Protein AF-A0A6P6X360-F1 (afdb_monomer)

Radius of gyration: 15.42 Å; Cα contacts (8 Å, |Δi|>4): 171; chains: 1; bounding box: 39×42×33 Å

pLDDT: mean 80.19, std 21.65, range [33.19, 97.81]

Secondary structure (DSSP, 8-state):
--------EEEEEES-TTSHHHHHHHHHHHHHS-HHHHHTEEEEEEES-HHHHHHHHHHHHTSTTTTTTEEEEES-TT-GGGS-SPP-S-EEEEE--SSSS-----EE---------

Solvent-accessible surface area (backbone atoms only — not comparable to full-atom values): 6969 Å² total; per-residue (Å²): 133,84,75,81,70,79,78,60,41,39,39,38,29,43,54,50,57,59,16,62,63,60,36,52,53,52,54,49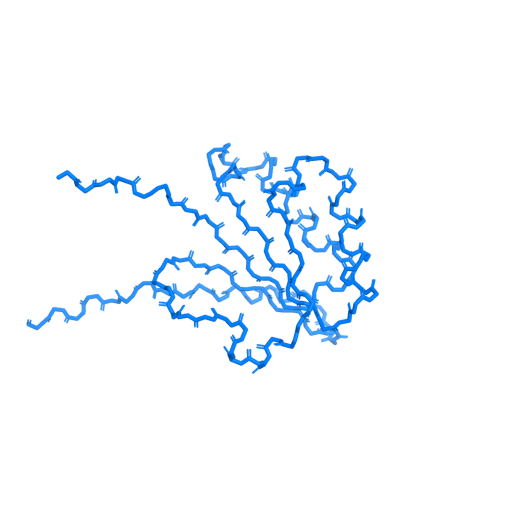,35,65,75,71,44,59,68,71,56,48,71,37,34,38,40,39,32,34,22,68,47,64,69,37,38,52,40,20,52,56,55,32,45,74,40,73,87,39,49,90,28,50,48,66,46,72,39,61,81,85,45,65,85,79,67,66,75,90,71,78,70,63,41,40,40,39,53,60,68,98,73,78,79,95,57,82,52,71,48,72,57,73,66,76,80,83,78,82,125

Nearest PDB structures (foldseek):
  6jpl-assembly2_D  TM=6.972E-01  e=1.238E-01  Saccharomyces cerevisiae S288C
  2zzk-assembly1_A  TM=5.066E-01  e=1.321E-01  Saccharomyces cerevisiae
  1pno-assembly1_A  TM=5.483E-01  e=4.153E+00  Rhodospirillum rubrum
  2fsv-assembly1_C  TM=5.497E-01  e=4.432E+00  Rhodospirillum rubrum
  9cm8-assembly1_B-2  TM=4.879E-01  e=5.048E+00  Paenibacillus alvei

Foldseek 3Di:
DPPPDLQAEEEEEEACQLQPVVQVVLVCCCVPPDPSNSVRAAYEYEAQDPVSQVSNCVVNVVDVSCNVRYHYDNDDPPPPVVPPDDDLRWYWYAYDDPPDDDDRPTPTPDNDDPPDD

Structure (mmCIF, N/CA/C/O backbone):
data_AF-A0A6P6X360-F1
#
_entry.id   AF-A0A6P6X360-F1
#
loop_
_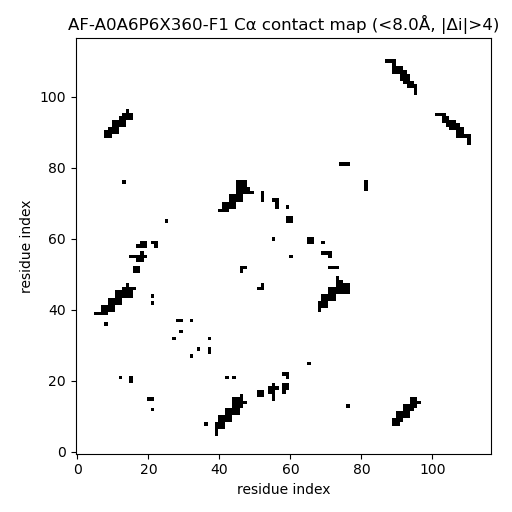atom_site.group_PDB
_atom_site.id
_atom_site.type_symbol
_atom_site.label_atom_id
_atom_site.label_alt_id
_atom_site.label_comp_id
_atom_site.label_asym_id
_atom_site.label_entity_id
_atom_site.label_seq_id
_atom_site.pdbx_PDB_ins_code
_atom_site.Cartn_x
_atom_site.Cartn_y
_atom_site.Cartn_z
_atom_site.occupancy
_atom_site.B_iso_or_equiv
_atom_site.auth_seq_id
_atom_site.auth_comp_id
_atom_site.auth_asym_id
_atom_site.auth_atom_id
_atom_site.pdbx_PDB_model_num
ATOM 1 N N . MET A 1 1 ? -17.918 -29.486 7.317 1.00 33.19 1 MET A N 1
ATOM 2 C CA . MET A 1 1 ? -17.810 -28.174 7.988 1.00 33.19 1 MET A CA 1
ATOM 3 C C . MET A 1 1 ? -16.812 -27.357 7.192 1.00 33.19 1 MET A C 1
ATOM 5 O O . MET A 1 1 ? -15.616 -27.490 7.410 1.00 33.19 1 MET A O 1
ATOM 9 N N . GLU A 1 2 ? -17.277 -26.608 6.196 1.00 39.56 2 GLU A N 1
ATOM 10 C CA . GLU A 1 2 ? -16.400 -25.699 5.460 1.00 39.56 2 GLU A CA 1
ATOM 11 C C . GLU A 1 2 ? -16.169 -24.473 6.339 1.00 39.56 2 GLU A C 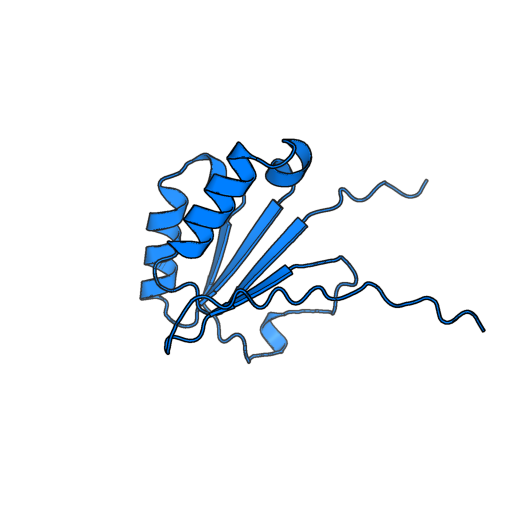1
ATOM 13 O O . GLU A 1 2 ? -17.093 -23.722 6.651 1.00 39.56 2 GLU A O 1
ATOM 18 N N . GLY A 1 3 ? -14.941 -24.340 6.839 1.00 39.31 3 GLY A N 1
ATOM 19 C CA . GLY A 1 3 ? -14.533 -23.180 7.612 1.00 39.31 3 GLY A CA 1
ATOM 20 C C . GLY A 1 3 ? -14.736 -21.925 6.774 1.00 39.31 3 GLY A C 1
ATOM 21 O O . GLY A 1 3 ? -14.226 -21.830 5.659 1.00 39.31 3 GLY A O 1
ATOM 22 N N . CYS A 1 4 ? -15.484 -20.966 7.317 1.00 41.06 4 CYS A N 1
ATOM 23 C CA . CYS A 1 4 ? -15.564 -19.611 6.794 1.00 41.06 4 CYS A CA 1
ATOM 24 C C . CYS A 1 4 ? -14.139 -19.045 6.772 1.00 41.06 4 CYS A C 1
ATOM 26 O O . CYS A 1 4 ? -13.644 -18.576 7.798 1.00 41.06 4 CYS A O 1
ATOM 28 N N . ARG A 1 5 ? -13.445 -19.156 5.631 1.00 50.22 5 ARG A N 1
ATOM 29 C CA . ARG A 1 5 ? -12.186 -18.443 5.419 1.00 50.22 5 ARG A CA 1
ATOM 30 C C . ARG A 1 5 ? -12.517 -16.973 5.640 1.00 50.22 5 ARG A C 1
ATOM 32 O O . ARG A 1 5 ? -13.404 -16.432 4.976 1.00 50.22 5 ARG A O 1
ATOM 39 N N . SER A 1 6 ? -11.880 -16.353 6.627 1.00 54.91 6 SER A N 1
ATOM 40 C CA . SER A 1 6 ? -11.935 -14.909 6.822 1.00 54.91 6 SER A CA 1
ATOM 41 C C . SER A 1 6 ? -11.646 -14.255 5.474 1.00 54.91 6 SER A C 1
ATOM 43 O O . SER A 1 6 ? -10.572 -14.462 4.922 1.00 54.91 6 SER A O 1
ATOM 45 N N . ARG A 1 7 ? -12.626 -13.546 4.899 1.00 58.59 7 ARG A N 1
ATOM 46 C CA . ARG A 1 7 ? -12.419 -12.819 3.642 1.00 58.59 7 ARG A CA 1
ATOM 47 C C . ARG A 1 7 ? -11.407 -11.710 3.913 1.00 58.59 7 ARG A C 1
ATOM 49 O O . ARG A 1 7 ? -11.733 -10.717 4.568 1.00 58.59 7 ARG A O 1
ATOM 56 N N . GLU A 1 8 ? -10.178 -11.933 3.475 1.00 77.12 8 GLU A N 1
ATOM 57 C CA . GLU A 1 8 ? -9.112 -10.942 3.498 1.00 77.12 8 GLU A CA 1
ATOM 58 C C . GLU A 1 8 ? -9.267 -10.036 2.280 1.00 77.12 8 GLU A C 1
ATOM 60 O O . GLU A 1 8 ? -9.477 -10.502 1.163 1.00 77.12 8 GLU A O 1
ATOM 65 N N . TYR A 1 9 ? -9.219 -8.727 2.508 1.00 87.25 9 TYR A N 1
ATOM 66 C CA . TYR A 1 9 ? -9.295 -7.734 1.444 1.00 87.25 9 TYR A CA 1
ATOM 67 C C . TYR A 1 9 ? -7.875 -7.368 1.038 1.00 87.25 9 TYR A C 1
ATOM 69 O O . TYR A 1 9 ? -7.084 -6.991 1.898 1.00 87.25 9 TYR A O 1
ATOM 77 N N . GLN A 1 10 ? -7.542 -7.465 -0.246 1.00 90.56 10 GLN A N 1
ATOM 78 C CA . GLN A 1 10 ? -6.186 -7.197 -0.723 1.00 90.56 10 GLN A CA 1
ATOM 79 C C . GLN A 1 10 ? -6.164 -6.030 -1.700 1.00 90.56 10 GLN A C 1
ATOM 81 O O . GLN A 1 10 ? -6.849 -6.058 -2.721 1.00 90.56 10 GLN A O 1
ATOM 86 N N . ILE A 1 11 ? -5.355 -5.018 -1.395 1.00 92.75 11 ILE A N 1
ATOM 87 C CA . ILE A 1 11 ? -5.041 -3.928 -2.318 1.00 92.75 11 ILE A CA 1
ATOM 88 C C . ILE A 1 11 ? -3.587 -4.083 -2.746 1.00 92.75 11 ILE A C 1
ATOM 90 O O . ILE A 1 11 ? -2.702 -4.128 -1.897 1.00 92.75 11 ILE A O 1
ATOM 94 N N . TYR A 1 12 ? -3.345 -4.126 -4.049 1.00 93.00 12 TYR A N 1
ATOM 95 C CA . TYR A 1 12 ? -2.022 -4.050 -4.646 1.00 93.00 12 TYR A CA 1
ATOM 96 C C . TYR A 1 12 ? -1.817 -2.666 -5.250 1.00 93.00 12 TYR A C 1
ATOM 98 O O . TYR A 1 12 ? -2.629 -2.225 -6.056 1.00 93.00 12 TYR A O 1
ATOM 106 N N . GLU A 1 13 ? -0.725 -1.994 -4.912 1.00 93.81 13 GLU A N 1
ATOM 107 C CA . GLU A 1 13 ? -0.315 -0.745 -5.555 1.00 93.81 13 GLU A CA 1
ATOM 108 C C . GLU A 1 13 ? 0.993 -0.963 -6.307 1.00 93.81 13 GLU A C 1
ATOM 110 O O . GLU A 1 13 ? 1.981 -1.370 -5.711 1.00 93.81 13 GLU A O 1
ATOM 115 N N . ILE A 1 14 ? 1.022 -0.695 -7.609 1.00 93.00 14 ILE A N 1
ATOM 116 C CA . ILE A 1 14 ? 2.243 -0.785 -8.414 1.00 93.00 14 ILE A CA 1
ATOM 117 C C . ILE A 1 14 ? 2.810 0.623 -8.596 1.00 93.00 14 ILE A C 1
ATOM 119 O O . ILE A 1 14 ? 2.162 1.481 -9.200 1.00 93.00 14 ILE A O 1
ATOM 123 N N . GLY A 1 15 ? 4.033 0.837 -8.101 1.00 90.75 15 GLY A N 1
ATOM 124 C CA . GLY A 1 15 ? 4.737 2.117 -8.198 1.00 90.75 15 GLY A CA 1
ATOM 125 C C . GLY A 1 15 ? 4.217 3.185 -7.230 1.00 90.75 15 GLY A C 1
ATOM 126 O O . GLY A 1 15 ? 3.917 4.302 -7.649 1.00 90.75 15 GLY A O 1
ATOM 127 N N . GLY A 1 16 ? 4.126 2.865 -5.935 1.00 89.38 16 GLY A N 1
ATOM 128 C CA . GLY A 1 16 ? 3.572 3.758 -4.902 1.00 89.38 16 GLY A CA 1
ATOM 129 C C . GLY A 1 16 ? 4.404 5.007 -4.564 1.00 89.38 16 GLY A C 1
ATOM 130 O O . GLY A 1 16 ? 3.993 5.833 -3.738 1.00 89.38 16 GLY A O 1
ATOM 131 N N . GLY A 1 17 ? 5.584 5.180 -5.169 1.00 92.44 17 GLY A N 1
ATOM 132 C CA . GLY A 1 17 ? 6.409 6.375 -4.994 1.00 92.44 17 GLY A CA 1
ATOM 133 C C . GLY A 1 17 ? 6.835 6.558 -3.536 1.00 92.44 17 GLY A C 1
ATOM 134 O O . GLY A 1 17 ? 7.467 5.685 -2.951 1.00 92.44 17 GLY A O 1
ATOM 135 N N . SER A 1 18 ? 6.497 7.698 -2.923 1.00 94.50 18 SER A N 1
ATOM 136 C CA . SER A 1 18 ? 6.779 7.946 -1.499 1.00 94.50 18 SER A CA 1
ATOM 137 C C . SER A 1 18 ? 5.791 7.290 -0.530 1.00 94.50 18 SER A C 1
ATOM 139 O O . SER A 1 18 ? 5.981 7.421 0.672 1.00 94.50 18 SER A O 1
ATOM 141 N N . GLY A 1 19 ? 4.736 6.623 -1.010 1.00 94.88 19 GLY A N 1
ATOM 142 C CA . GLY A 1 19 ? 3.739 5.960 -0.154 1.00 94.88 19 GLY A CA 1
ATOM 143 C C . GLY A 1 19 ? 2.646 6.897 0.358 1.00 94.88 19 GLY A C 1
ATOM 144 O O . GLY A 1 19 ? 1.841 6.520 1.206 1.00 94.88 19 GLY A O 1
ATOM 145 N N . THR A 1 20 ? 2.589 8.126 -0.160 1.00 94.75 20 THR A N 1
ATOM 146 C CA . THR A 1 20 ? 1.566 9.113 0.208 1.00 94.75 20 THR A CA 1
ATOM 147 C C . THR A 1 20 ? 0.168 8.654 -0.212 1.00 94.75 20 THR A C 1
ATOM 149 O O . THR A 1 20 ? -0.785 8.864 0.536 1.00 94.75 20 THR A O 1
ATOM 152 N N . CYS A 1 21 ? 0.043 8.003 -1.378 1.00 93.50 21 CYS A N 1
ATOM 153 C CA . CYS A 1 21 ? -1.230 7.460 -1.856 1.00 93.50 21 CYS A CA 1
ATOM 154 C C . CYS A 1 21 ? -1.710 6.318 -0.951 1.00 93.50 21 CYS A C 1
ATOM 156 O O . CYS A 1 21 ? -2.786 6.439 -0.366 1.00 93.50 21 CYS A O 1
ATOM 158 N N . ALA A 1 22 ? -0.869 5.299 -0.728 1.00 95.56 22 ALA A N 1
ATOM 159 C CA . ALA A 1 22 ? -1.129 4.222 0.230 1.00 95.56 22 ALA A CA 1
ATOM 160 C C . ALA A 1 22 ? -1.580 4.747 1.597 1.00 95.56 22 ALA A C 1
ATOM 162 O O . ALA A 1 22 ? -2.637 4.360 2.097 1.00 95.56 22 ALA A O 1
ATOM 163 N N . LYS A 1 23 ? -0.825 5.688 2.181 1.00 96.19 23 LYS A N 1
ATOM 164 C CA . LYS A 1 23 ? -1.174 6.297 3.469 1.00 96.19 23 LYS A CA 1
ATOM 165 C C . LYS A 1 23 ? -2.555 6.954 3.423 1.00 96.19 23 LYS A C 1
ATOM 167 O O . LYS A 1 23 ? -3.361 6.712 4.314 1.00 96.19 23 LYS A O 1
ATOM 172 N N . GLY A 1 24 ? -2.836 7.755 2.395 1.00 95.38 24 GLY A N 1
ATOM 173 C CA . GLY A 1 24 ? -4.123 8.436 2.239 1.00 95.38 24 GLY A CA 1
ATOM 174 C C . GLY A 1 24 ? -5.300 7.467 2.105 1.00 95.38 24 GLY A C 1
ATOM 175 O O . GLY A 1 24 ? -6.322 7.655 2.761 1.00 95.38 24 GLY A O 1
ATOM 176 N N . ILE A 1 25 ? -5.143 6.398 1.319 1.00 94.50 25 ILE A 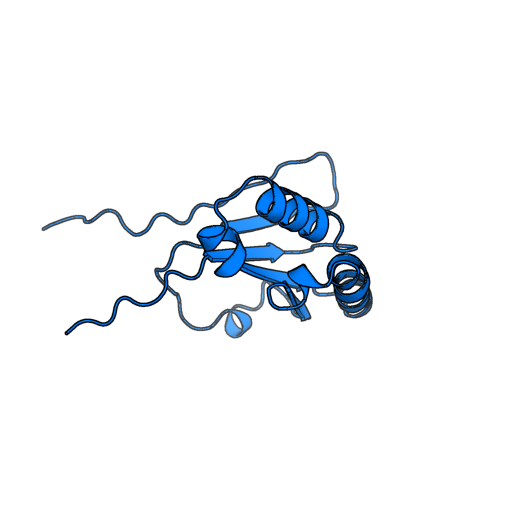N 1
ATOM 177 C CA . ILE A 1 25 ? -6.164 5.352 1.164 1.00 94.50 25 ILE A CA 1
ATOM 178 C C . ILE A 1 25 ? -6.400 4.639 2.497 1.00 94.50 25 ILE A C 1
ATOM 180 O O . ILE A 1 25 ? -7.545 4.487 2.918 1.00 94.50 25 ILE A O 1
ATOM 184 N N . MET A 1 26 ? -5.338 4.229 3.192 1.00 95.94 26 MET A N 1
ATOM 185 C CA . MET A 1 26 ? -5.461 3.539 4.478 1.00 95.94 26 MET A CA 1
ATOM 186 C C . MET A 1 26 ? -6.048 4.442 5.570 1.00 95.94 26 MET A C 1
ATOM 188 O O . MET A 1 26 ? -6.884 3.982 6.347 1.00 95.94 26 MET A O 1
ATOM 192 N N . ASP A 1 27 ? -5.676 5.725 5.608 1.00 97.06 27 ASP A N 1
ATOM 193 C CA . ASP A 1 27 ? -6.278 6.726 6.497 1.00 97.06 27 ASP A CA 1
ATOM 194 C C . ASP A 1 27 ? -7.781 6.868 6.212 1.00 97.06 27 ASP A C 1
ATOM 196 O O . ASP A 1 27 ? -8.598 6.816 7.134 1.00 97.06 27 ASP A O 1
ATOM 200 N N . TYR A 1 28 ? -8.163 6.976 4.936 1.00 95.69 28 TYR A N 1
ATOM 201 C CA . TYR A 1 28 ? -9.562 7.068 4.527 1.00 95.69 28 TYR A CA 1
ATOM 202 C C . TYR A 1 28 ? -10.358 5.816 4.912 1.00 95.69 28 TYR A C 1
ATOM 204 O O . TYR A 1 28 ? -11.432 5.934 5.501 1.00 95.69 28 TYR A O 1
ATOM 212 N N . LEU A 1 29 ? -9.833 4.619 4.632 1.00 94.31 29 LEU A N 1
ATOM 213 C CA . LEU A 1 29 ? -10.493 3.357 4.974 1.00 94.31 29 LEU A CA 1
ATOM 214 C C . LEU A 1 29 ? -10.641 3.194 6.487 1.00 94.31 29 LEU A C 1
ATOM 216 O O . LEU A 1 29 ? -11.695 2.775 6.951 1.00 94.31 29 LEU A O 1
ATOM 220 N N . LYS A 1 30 ? -9.628 3.575 7.268 1.00 94.81 30 LYS A N 1
ATOM 221 C CA . LYS A 1 30 ? -9.703 3.534 8.731 1.00 94.81 30 LYS A CA 1
ATOM 222 C C . LYS A 1 30 ? -10.821 4.423 9.283 1.00 94.81 30 LYS A C 1
ATOM 224 O O . LYS A 1 30 ? -11.434 4.064 10.285 1.00 94.81 30 LYS A O 1
ATOM 229 N N . LEU A 1 31 ? -11.056 5.579 8.660 1.00 95.81 31 LEU A N 1
ATOM 230 C CA . LEU A 1 31 ? -12.060 6.550 9.099 1.00 95.81 31 LEU A CA 1
ATOM 231 C C . LEU A 1 31 ? -13.474 6.231 8.598 1.00 95.81 31 LEU A C 1
ATOM 233 O O . LEU A 1 31 ? -14.437 6.540 9.292 1.00 95.81 31 LEU A O 1
ATOM 237 N N . ASN A 1 32 ? -13.603 5.640 7.406 1.00 95.50 32 ASN A N 1
ATOM 238 C CA . ASN A 1 32 ? -14.886 5.563 6.698 1.00 95.50 32 ASN A CA 1
ATOM 239 C C . ASN A 1 32 ? -15.383 4.135 6.442 1.00 95.50 32 ASN A C 1
ATOM 241 O O . ASN A 1 32 ? -16.576 3.943 6.214 1.00 95.50 32 ASN A O 1
ATOM 245 N N . ALA A 1 33 ? -14.510 3.124 6.454 1.00 90.50 33 ALA A N 1
ATOM 246 C CA . ALA A 1 33 ? -14.926 1.744 6.230 1.00 90.50 33 ALA A CA 1
ATOM 247 C C . ALA A 1 33 ? -15.401 1.090 7.539 1.00 90.50 33 ALA A C 1
ATOM 249 O O . ALA A 1 33 ? -14.907 1.425 8.621 1.00 90.50 33 ALA A O 1
ATOM 250 N N . PRO A 1 34 ? -16.303 0.091 7.474 1.00 93.25 34 PRO A N 1
ATOM 251 C CA . PRO A 1 34 ? -16.623 -0.724 8.637 1.00 93.25 34 PRO A CA 1
ATOM 252 C C . PRO A 1 34 ? -15.351 -1.316 9.250 1.00 93.25 34 PRO A C 1
ATOM 254 O O . PRO A 1 34 ? -14.495 -1.833 8.531 1.00 93.25 34 PRO A O 1
ATOM 257 N N . THR A 1 35 ? -15.250 -1.320 10.581 1.00 90.62 35 THR A N 1
ATOM 258 C CA . THR A 1 35 ? -14.052 -1.780 11.307 1.00 90.62 35 THR A CA 1
ATOM 259 C C . THR A 1 35 ? -13.583 -3.164 10.861 1.00 90.62 35 THR A C 1
ATOM 261 O O . THR A 1 35 ? -12.386 -3.406 10.753 1.00 90.62 35 THR A O 1
ATOM 264 N N . ARG A 1 36 ? -14.519 -4.067 10.539 1.00 91.00 36 ARG A N 1
ATOM 265 C CA . ARG A 1 36 ? -14.206 -5.408 10.030 1.00 91.00 36 ARG A CA 1
ATOM 266 C C . ARG A 1 36 ? -13.443 -5.371 8.701 1.00 91.00 36 ARG A C 1
ATOM 268 O O . ARG A 1 36 ? -12.531 -6.166 8.541 1.00 91.00 36 ARG A O 1
ATOM 275 N N . VAL A 1 37 ? -13.795 -4.457 7.794 1.00 89.94 37 VAL A N 1
ATOM 276 C CA . VAL A 1 37 ? -13.162 -4.306 6.473 1.00 89.94 37 VAL A CA 1
ATOM 277 C C . VAL A 1 37 ? -11.735 -3.805 6.622 1.00 89.94 37 VAL A C 1
ATOM 279 O O . VAL A 1 37 ? -10.809 -4.433 6.124 1.00 89.94 37 VAL A O 1
ATOM 282 N N . TYR A 1 38 ? -11.541 -2.714 7.363 1.00 92.69 38 TYR A N 1
ATOM 283 C CA . TYR A 1 38 ? -10.202 -2.185 7.601 1.00 92.69 38 TYR A CA 1
ATOM 284 C C . TYR A 1 38 ? -9.326 -3.182 8.380 1.00 92.69 38 TYR A C 1
ATOM 286 O O . TYR A 1 38 ? -8.140 -3.341 8.099 1.00 92.69 38 TYR A O 1
ATOM 294 N N . ASN A 1 39 ? -9.902 -3.908 9.342 1.00 92.62 39 ASN A N 1
ATOM 295 C CA . ASN A 1 39 ? -9.139 -4.857 10.145 1.00 92.62 39 ASN A CA 1
ATOM 296 C C . ASN A 1 39 ? -8.667 -6.090 9.372 1.00 92.62 39 ASN A C 1
ATOM 298 O O . ASN A 1 39 ? -7.627 -6.619 9.758 1.00 92.62 39 ASN A O 1
ATOM 302 N N . SER A 1 40 ? -9.385 -6.510 8.326 1.00 91.31 40 SER A N 1
ATOM 303 C CA . SER A 1 40 ? -9.021 -7.635 7.453 1.00 91.31 40 SER A CA 1
ATOM 304 C C . SER A 1 40 ? -8.342 -7.210 6.144 1.00 91.31 40 SER A C 1
ATOM 306 O O . SER A 1 40 ? -8.185 -8.032 5.241 1.00 91.31 40 SER A O 1
ATOM 308 N N . LEU A 1 41 ? -7.966 -5.934 6.021 1.00 92.75 41 LEU A N 1
ATOM 309 C CA . LEU A 1 41 ? -7.260 -5.393 4.864 1.00 92.75 41 LEU A CA 1
ATOM 310 C C . LEU A 1 41 ? -5.765 -5.724 4.919 1.00 92.75 41 LEU A C 1
ATOM 312 O O . LEU A 1 41 ? -5.111 -5.477 5.930 1.00 92.75 41 LEU A O 1
ATOM 316 N N . THR A 1 42 ? -5.221 -6.147 3.782 1.00 94.50 42 THR A N 1
ATOM 317 C CA . THR A 1 42 ? -3.788 -6.144 3.483 1.00 94.50 42 THR A CA 1
ATOM 318 C C . THR A 1 42 ? -3.530 -5.235 2.281 1.00 94.50 42 THR A C 1
ATOM 320 O O . THR A 1 42 ? -4.111 -5.412 1.214 1.00 94.50 42 THR A O 1
ATOM 323 N N . TYR A 1 43 ? -2.654 -4.253 2.455 1.00 95.62 43 TYR A N 1
ATOM 324 C CA . TYR A 1 43 ? -2.183 -3.337 1.427 1.00 95.62 43 TYR A CA 1
ATOM 325 C C . TYR A 1 43 ? -0.743 -3.698 1.060 1.00 95.62 43 TYR A C 1
ATOM 327 O O . TYR A 1 43 ? 0.154 -3.686 1.906 1.00 95.62 43 TYR A O 1
ATOM 335 N N . ILE A 1 44 ? -0.522 -4.023 -0.206 1.00 95.62 44 ILE A N 1
ATOM 336 C CA . ILE A 1 44 ? 0.738 -4.529 -0.735 1.00 95.62 44 ILE A CA 1
ATOM 337 C C . ILE A 1 44 ? 1.222 -3.554 -1.800 1.00 95.62 44 ILE A C 1
ATOM 339 O O . ILE A 1 44 ? 0.639 -3.453 -2.875 1.00 95.62 44 ILE A O 1
ATOM 343 N N . SER A 1 45 ? 2.305 -2.840 -1.519 1.00 96.12 45 SER A N 1
ATOM 344 C CA . SER A 1 45 ? 2.949 -1.992 -2.519 1.00 96.12 45 SER A CA 1
ATOM 345 C C . SER A 1 45 ? 4.053 -2.764 -3.235 1.00 96.12 45 SER A C 1
ATOM 347 O O . SER A 1 45 ? 4.954 -3.298 -2.592 1.00 96.12 45 SER A O 1
ATOM 349 N N . ILE A 1 46 ? 3.986 -2.836 -4.560 1.00 95.81 46 ILE A N 1
ATOM 350 C CA . ILE A 1 46 ? 5.022 -3.386 -5.429 1.00 95.81 46 ILE A CA 1
ATOM 351 C C . ILE A 1 46 ? 5.860 -2.224 -5.947 1.00 95.81 46 ILE A C 1
ATOM 353 O O . ILE A 1 46 ? 5.385 -1.376 -6.708 1.00 95.81 46 ILE A O 1
ATOM 357 N N . GLU A 1 47 ? 7.116 -2.183 -5.523 1.00 95.44 47 GLU A N 1
ATOM 358 C CA . GLU A 1 47 ? 8.035 -1.090 -5.821 1.00 95.44 47 GLU A CA 1
ATOM 359 C C . GLU A 1 47 ? 9.359 -1.658 -6.328 1.00 95.44 47 GLU A C 1
ATOM 361 O O . GLU A 1 47 ? 9.932 -2.551 -5.717 1.00 95.44 47 GLU A O 1
ATOM 366 N N . ILE A 1 48 ? 9.872 -1.147 -7.443 1.00 94.44 48 ILE A N 1
ATOM 367 C CA . ILE A 1 48 ? 11.145 -1.623 -8.000 1.00 94.44 48 ILE A CA 1
ATOM 368 C C . ILE A 1 48 ? 12.344 -0.959 -7.309 1.00 94.44 48 ILE A C 1
ATOM 370 O O . ILE A 1 48 ? 13.429 -1.535 -7.232 1.00 94.44 48 ILE A O 1
ATOM 374 N N . SER A 1 49 ? 12.158 0.257 -6.792 1.00 95.50 49 SER A N 1
ATOM 375 C CA . SER A 1 49 ? 13.211 1.033 -6.146 1.00 95.50 49 SER A CA 1
ATOM 376 C C . SER A 1 49 ? 13.293 0.752 -4.645 1.00 95.50 49 SER A C 1
ATOM 378 O O . SER A 1 49 ? 12.405 1.117 -3.876 1.00 95.50 49 SER A O 1
ATOM 380 N N . SER A 1 50 ? 14.414 0.190 -4.188 1.00 96.69 50 SER A N 1
ATOM 381 C CA . SER A 1 50 ? 14.645 -0.105 -2.766 1.00 96.69 50 SER A CA 1
ATOM 382 C C . SER A 1 50 ? 14.623 1.139 -1.867 1.00 96.69 50 SER A C 1
ATOM 384 O O . SER A 1 50 ? 14.166 1.075 -0.723 1.00 96.69 50 SER A O 1
ATOM 386 N N . SER A 1 51 ? 15.068 2.292 -2.377 1.00 97.06 51 SER A N 1
ATOM 387 C CA . SER A 1 51 ? 15.037 3.556 -1.634 1.00 97.06 51 SER A CA 1
ATOM 388 C C . SER A 1 51 ? 13.611 4.076 -1.455 1.00 97.06 51 SER A C 1
ATOM 390 O O . SER A 1 51 ? 13.252 4.518 -0.362 1.00 97.06 51 SER A O 1
ATOM 392 N N . LEU A 1 52 ? 12.774 3.968 -2.493 1.00 96.50 52 LEU A N 1
ATOM 393 C CA . LEU A 1 52 ? 11.353 4.295 -2.394 1.00 96.50 52 LEU A CA 1
ATOM 394 C C . LEU A 1 52 ? 10.629 3.294 -1.501 1.00 96.50 52 LEU A C 1
ATOM 396 O O . LEU A 1 52 ? 9.869 3.719 -0.641 1.00 96.50 52 LEU A O 1
ATOM 400 N N . ALA A 1 53 ? 10.932 1.999 -1.601 1.00 96.81 53 ALA A N 1
ATOM 401 C CA . ALA A 1 53 ? 10.337 0.982 -0.741 1.00 96.81 53 ALA A CA 1
ATOM 402 C C . ALA A 1 53 ? 10.562 1.280 0.751 1.00 96.81 53 ALA A C 1
ATOM 404 O O . ALA A 1 53 ? 9.622 1.246 1.548 1.00 96.81 53 ALA A O 1
ATOM 405 N N . LYS A 1 54 ? 11.788 1.669 1.127 1.00 97.62 54 LYS A N 1
ATOM 406 C CA . LYS A 1 54 ? 12.090 2.118 2.493 1.00 97.62 54 LYS A CA 1
ATOM 407 C C . LYS A 1 54 ? 11.287 3.367 2.873 1.00 97.62 54 LYS A C 1
ATOM 409 O O . LYS A 1 54 ? 10.668 3.399 3.935 1.00 97.62 54 LYS A O 1
ATOM 414 N N . LYS A 1 55 ? 11.241 4.368 1.989 1.00 97.75 55 LYS A N 1
ATOM 415 C CA . LYS A 1 55 ? 10.490 5.614 2.212 1.00 97.75 55 LYS A CA 1
ATOM 416 C C . LYS A 1 55 ? 8.986 5.375 2.389 1.00 97.75 55 LYS A C 1
ATOM 418 O O . LYS A 1 55 ? 8.348 6.055 3.191 1.00 97.75 55 LYS A O 1
ATOM 423 N N . GLN A 1 56 ? 8.415 4.412 1.671 1.00 97.81 56 GLN A N 1
ATOM 424 C CA . GLN A 1 56 ? 7.017 4.014 1.828 1.00 97.81 56 GLN A CA 1
ATOM 425 C C . GLN A 1 56 ? 6.759 3.413 3.211 1.00 97.81 56 GLN A C 1
ATOM 427 O O . GLN A 1 56 ? 5.799 3.807 3.870 1.00 97.81 56 GLN A O 1
ATOM 432 N N . MET A 1 57 ? 7.641 2.523 3.681 1.00 97.44 57 MET A N 1
ATOM 433 C CA . MET A 1 57 ? 7.551 1.963 5.034 1.00 97.44 57 MET A CA 1
ATOM 434 C C . MET A 1 57 ? 7.640 3.047 6.113 1.00 97.44 57 MET A C 1
ATOM 436 O O . MET A 1 57 ? 6.867 3.011 7.063 1.00 97.44 57 MET A O 1
ATOM 440 N N . GLU A 1 58 ? 8.521 4.038 5.955 1.00 97.56 58 GLU A N 1
ATOM 441 C CA . GLU A 1 58 ? 8.612 5.190 6.866 1.00 97.56 58 GLU A CA 1
ATOM 442 C C . GLU A 1 58 ? 7.328 6.040 6.838 1.00 97.56 58 GLU A C 1
ATOM 444 O O . GLU A 1 58 ? 6.779 6.393 7.881 1.00 97.56 58 GLU A O 1
ATOM 449 N N . THR A 1 59 ? 6.811 6.331 5.642 1.00 97.62 59 THR A N 1
ATOM 450 C CA . THR A 1 59 ? 5.647 7.209 5.444 1.00 97.62 59 THR A CA 1
ATOM 451 C C . THR A 1 59 ? 4.355 6.582 5.961 1.00 97.62 59 THR A C 1
ATOM 453 O O . THR A 1 59 ? 3.608 7.218 6.705 1.00 97.62 59 THR A O 1
ATOM 456 N N . VAL A 1 60 ? 4.077 5.334 5.581 1.00 97.12 60 VAL A N 1
ATOM 457 C CA . VAL A 1 60 ? 2.876 4.610 6.019 1.00 97.12 60 VAL A CA 1
ATOM 458 C C . VAL A 1 60 ? 3.023 4.167 7.476 1.00 97.12 60 VAL A C 1
ATOM 460 O O . VAL A 1 60 ? 2.073 4.262 8.253 1.00 97.12 60 VAL A O 1
ATOM 463 N N . GLY A 1 61 ? 4.230 3.755 7.872 1.00 94.69 61 GLY A N 1
ATOM 464 C CA . GLY A 1 61 ? 4.549 3.318 9.229 1.00 94.69 61 GLY A CA 1
ATOM 465 C C . GLY A 1 61 ? 4.504 4.416 10.288 1.00 94.69 61 GLY A C 1
ATOM 466 O O . GLY A 1 61 ? 4.388 4.101 11.469 1.00 94.69 61 GLY A O 1
ATOM 467 N N . ALA A 1 62 ? 4.486 5.693 9.891 1.00 96.69 62 ALA A N 1
ATOM 468 C CA . ALA A 1 62 ? 4.190 6.810 10.791 1.00 96.69 62 ALA A CA 1
ATOM 469 C C . ALA A 1 62 ? 2.810 6.685 11.474 1.00 96.69 62 ALA A C 1
ATOM 471 O O . ALA A 1 62 ? 2.560 7.328 12.493 1.00 96.69 62 ALA A O 1
ATOM 472 N N . VAL A 1 63 ? 1.909 5.855 10.933 1.00 96.56 63 VAL A N 1
ATOM 473 C CA . VAL A 1 63 ? 0.617 5.531 11.538 1.00 96.56 63 VAL A CA 1
ATOM 474 C C . VAL A 1 63 ? 0.639 4.084 12.037 1.00 96.56 63 VAL A C 1
ATOM 476 O O . VAL A 1 63 ? 0.512 3.135 11.266 1.00 96.56 63 VAL A O 1
ATOM 479 N N . GLN A 1 64 ? 0.727 3.902 13.358 1.00 95.38 64 GLN A N 1
ATOM 480 C CA . GLN A 1 64 ? 0.888 2.586 14.000 1.00 95.38 64 GLN A CA 1
ATOM 481 C C . GLN A 1 64 ? -0.149 1.535 13.557 1.00 95.38 64 GLN A C 1
ATOM 483 O O . GLN A 1 64 ? 0.168 0.355 13.420 1.00 95.38 64 GLN A O 1
ATOM 488 N N . SER A 1 65 ? -1.400 1.943 13.314 1.00 94.12 65 SER A N 1
ATOM 489 C CA . SER A 1 65 ? -2.472 1.030 12.886 1.00 94.12 65 SER A CA 1
ATOM 490 C C . SER A 1 65 ? -2.291 0.459 11.478 1.00 94.12 65 SER A C 1
ATOM 492 O O . SER A 1 65 ? -2.969 -0.513 11.132 1.00 94.12 65 SER A O 1
ATOM 494 N N . HIS A 1 66 ? -1.427 1.070 10.667 1.00 96.31 66 HIS A N 1
ATOM 495 C CA . HIS A 1 66 ? -1.173 0.668 9.285 1.00 96.31 66 HIS A CA 1
ATOM 496 C C . HIS A 1 66 ? -0.089 -0.407 9.209 1.00 96.31 66 HIS A C 1
ATOM 498 O O . HIS A 1 66 ? -0.156 -1.262 8.337 1.00 96.31 66 HIS A O 1
ATOM 504 N N . LEU A 1 67 ? 0.852 -0.434 10.161 1.00 93.69 67 LEU A N 1
ATOM 505 C CA . LEU A 1 67 ? 2.024 -1.326 10.153 1.00 93.69 67 LEU A CA 1
ATOM 506 C C . LEU A 1 67 ? 1.690 -2.818 10.038 1.00 93.69 67 LEU A C 1
ATOM 508 O O . LEU A 1 67 ? 2.407 -3.558 9.382 1.00 93.69 67 LEU A O 1
ATOM 512 N N . SER A 1 68 ? 0.601 -3.268 10.663 1.00 94.25 68 SER A N 1
ATOM 513 C CA . SER A 1 68 ? 0.169 -4.677 10.596 1.00 94.25 68 SER A CA 1
ATOM 514 C C . SER A 1 68 ? -0.551 -5.040 9.295 1.00 94.25 68 SER A C 1
ATOM 516 O O . SER A 1 68 ? -0.876 -6.204 9.088 1.00 94.25 68 SER A O 1
ATOM 518 N N . ARG A 1 69 ? -0.835 -4.052 8.443 1.00 95.19 69 ARG A N 1
ATOM 519 C CA . ARG A 1 69 ? -1.667 -4.181 7.238 1.00 95.19 69 ARG A CA 1
ATOM 520 C C . ARG A 1 69 ? -0.951 -3.735 5.977 1.00 95.19 69 ARG A C 1
ATOM 522 O O . ARG A 1 69 ? -1.443 -4.007 4.895 1.00 95.19 69 ARG A O 1
ATOM 529 N N . PHE A 1 70 ? 0.168 -3.034 6.101 1.00 97.06 70 PHE A N 1
ATOM 530 C CA . PHE A 1 70 ? 0.937 -2.523 4.981 1.00 97.06 70 PHE A CA 1
ATOM 531 C C . PHE A 1 70 ? 2.247 -3.286 4.853 1.00 97.06 70 PHE A C 1
ATOM 533 O O . PHE A 1 70 ? 2.985 -3.434 5.827 1.00 97.06 70 PHE A O 1
ATOM 540 N N . ARG A 1 71 ? 2.562 -3.720 3.635 1.00 96.62 71 ARG A N 1
ATOM 541 C CA . ARG A 1 71 ? 3.889 -4.230 3.296 1.00 96.62 71 ARG A CA 1
ATOM 542 C C . ARG A 1 71 ? 4.330 -3.716 1.938 1.00 96.62 71 ARG A C 1
ATOM 544 O O . ARG A 1 71 ? 3.504 -3.456 1.064 1.00 96.62 71 ARG A O 1
ATOM 551 N N . VAL A 1 72 ? 5.642 -3.632 1.759 1.00 96.75 72 VAL A N 1
ATOM 552 C CA . VAL A 1 72 ? 6.255 -3.314 0.471 1.00 96.75 72 VAL A CA 1
ATOM 553 C C . VAL A 1 72 ? 7.034 -4.525 -0.017 1.00 96.75 72 VAL A C 1
ATOM 555 O O . VAL A 1 72 ? 7.876 -5.062 0.701 1.00 96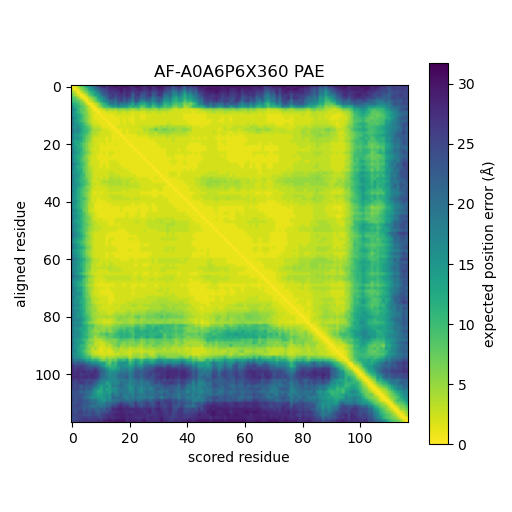.75 72 VAL A O 1
ATOM 558 N N . GLU A 1 73 ? 6.767 -4.942 -1.246 1.00 96.25 73 GLU A N 1
ATOM 559 C CA . GLU A 1 73 ? 7.530 -5.957 -1.956 1.00 96.25 73 GLU A CA 1
ATOM 560 C C . GLU A 1 73 ? 8.447 -5.250 -2.957 1.00 96.25 73 GLU A C 1
ATOM 562 O O . GLU A 1 73 ? 7.993 -4.699 -3.962 1.00 96.25 73 GLU A O 1
ATOM 567 N N . CYS A 1 74 ? 9.750 -5.243 -2.659 1.00 96.06 74 CYS A N 1
ATOM 568 C CA . CYS A 1 74 ? 10.750 -4.614 -3.515 1.00 96.06 74 CYS A CA 1
ATOM 569 C C . CYS A 1 74 ? 11.073 -5.523 -4.714 1.00 96.06 74 CYS A C 1
ATOM 571 O O . CYS A 1 74 ? 11.999 -6.334 -4.642 1.00 96.06 74 CYS A O 1
ATOM 573 N N . ARG A 1 75 ? 10.283 -5.448 -5.789 1.00 95.12 75 ARG A N 1
ATOM 574 C CA . ARG A 1 75 ? 10.409 -6.308 -6.976 1.00 95.12 75 ARG A CA 1
ATOM 575 C C . ARG A 1 75 ? 9.827 -5.660 -8.229 1.00 95.12 75 ARG A C 1
ATOM 577 O O . ARG A 1 75 ? 9.021 -4.738 -8.155 1.00 95.12 75 ARG A O 1
ATOM 584 N N . ASP A 1 76 ? 10.201 -6.198 -9.386 1.00 91.38 76 ASP A N 1
ATOM 585 C CA . ASP A 1 76 ? 9.578 -5.846 -10.660 1.00 91.38 76 ASP A CA 1
ATOM 586 C C . ASP A 1 76 ? 8.166 -6.455 -10.753 1.00 91.38 76 ASP A C 1
ATOM 588 O O . ASP A 1 76 ? 7.992 -7.675 -10.680 1.00 91.38 76 ASP A O 1
ATOM 592 N N . ALA A 1 77 ? 7.153 -5.603 -10.922 1.00 89.31 77 ALA A N 1
ATOM 593 C CA . ALA A 1 77 ? 5.766 -6.019 -11.111 1.00 89.31 77 ALA A CA 1
ATOM 594 C C . ALA A 1 77 ? 5.555 -6.819 -12.410 1.00 89.31 77 ALA A C 1
ATOM 596 O O . ALA A 1 77 ? 4.655 -7.657 -12.458 1.00 89.31 77 ALA A O 1
ATOM 597 N N . ALA A 1 78 ? 6.386 -6.607 -13.438 1.00 88.44 78 ALA A N 1
ATOM 598 C CA . ALA A 1 78 ? 6.339 -7.368 -14.685 1.00 88.44 78 ALA A CA 1
ATOM 599 C C . ALA A 1 78 ? 6.904 -8.792 -14.534 1.00 88.44 78 ALA A C 1
ATOM 601 O O . ALA A 1 78 ? 6.648 -9.652 -15.381 1.00 88.44 78 ALA A O 1
ATOM 602 N N . ASN A 1 79 ? 7.632 -9.081 -13.448 1.00 90.19 79 ASN A N 1
ATOM 603 C CA . ASN A 1 79 ? 8.100 -10.430 -13.174 1.00 90.19 79 ASN A CA 1
ATOM 604 C C . ASN A 1 79 ? 6.950 -11.315 -12.662 1.00 90.19 79 ASN A C 1
ATOM 606 O O . ASN A 1 79 ? 6.608 -11.312 -11.476 1.00 90.19 79 ASN A O 1
ATOM 610 N N . ARG A 1 80 ? 6.398 -12.133 -13.567 1.00 87.25 80 ARG A N 1
ATOM 611 C CA . ARG A 1 80 ? 5.309 -13.079 -13.281 1.00 87.25 80 ARG A CA 1
ATOM 612 C C . ARG A 1 80 ? 5.614 -14.019 -12.113 1.00 87.25 80 ARG A C 1
ATOM 614 O O . ARG A 1 80 ? 4.703 -14.329 -11.353 1.00 87.25 80 ARG A O 1
ATOM 621 N N . SER A 1 81 ? 6.868 -14.442 -11.928 1.00 88.88 81 SER A N 1
ATOM 622 C CA . SER A 1 81 ? 7.220 -15.376 -10.849 1.00 88.88 81 SER A CA 1
ATOM 623 C C . SER A 1 81 ? 7.018 -14.781 -9.451 1.00 88.88 81 SER A C 1
ATOM 625 O O . SER A 1 81 ? 6.958 -15.524 -8.479 1.00 88.88 81 SER A O 1
ATOM 627 N N . GLY A 1 82 ? 6.916 -13.452 -9.336 1.00 86.38 82 GLY A N 1
ATOM 628 C CA . GLY A 1 82 ? 6.690 -12.762 -8.068 1.00 86.38 82 GLY A CA 1
ATOM 629 C C . GLY A 1 82 ? 5.238 -12.763 -7.579 1.00 86.38 82 GLY A C 1
ATOM 630 O O . GLY A 1 82 ? 5.001 -12.330 -6.458 1.00 86.38 82 GLY A O 1
ATOM 631 N N . TRP A 1 83 ? 4.273 -13.207 -8.390 1.00 85.94 83 TRP A N 1
ATOM 632 C CA . TRP A 1 83 ? 2.841 -13.138 -8.059 1.00 85.94 83 TRP A CA 1
ATOM 633 C C . TRP A 1 83 ? 2.254 -14.451 -7.525 1.00 85.94 83 TRP A C 1
ATOM 635 O O . TRP A 1 83 ? 1.175 -14.430 -6.943 1.00 85.94 83 TRP A O 1
ATOM 645 N N . GLY A 1 84 ? 2.974 -15.568 -7.663 1.00 85.44 84 GLY A N 1
ATOM 646 C CA . GLY A 1 84 ? 2.490 -16.886 -7.250 1.00 85.44 84 GLY A CA 1
ATOM 647 C C . GLY A 1 84 ? 1.362 -17.423 -8.137 1.00 85.44 84 GLY A C 1
ATOM 648 O O . GLY A 1 84 ? 1.209 -17.019 -9.292 1.00 85.44 84 GLY A O 1
ATOM 649 N N . GLU A 1 85 ? 0.603 -18.372 -7.590 1.00 83.56 85 GLU A N 1
ATOM 650 C CA . GLU A 1 85 ? -0.577 -18.942 -8.243 1.00 83.56 85 GLU A CA 1
ATOM 651 C C . GLU A 1 85 ? -1.735 -17.939 -8.270 1.00 83.56 85 GLU A C 1
ATOM 653 O O . GLU A 1 85 ? -1.883 -17.113 -7.369 1.00 83.56 85 GLU A O 1
ATOM 658 N N . ALA A 1 86 ? -2.576 -18.025 -9.301 1.00 76.19 86 ALA A N 1
ATOM 659 C CA . ALA A 1 86 ? -3.738 -17.154 -9.423 1.00 76.19 86 ALA A CA 1
ATOM 660 C C . ALA A 1 86 ? -4.764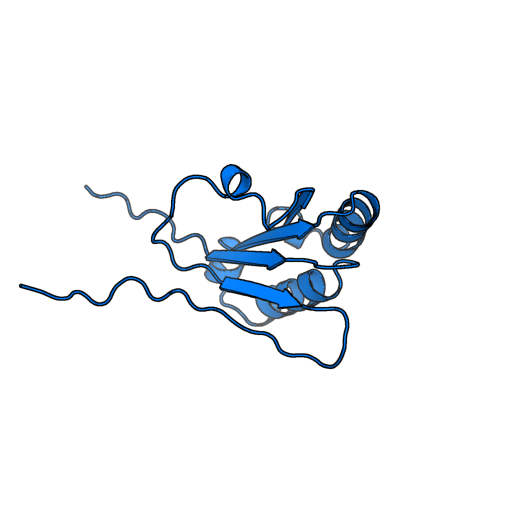 -17.456 -8.317 1.00 76.19 86 ALA A C 1
ATOM 662 O O . ALA A 1 86 ? -5.346 -18.542 -8.281 1.00 76.19 86 ALA A O 1
ATOM 663 N N . ASP A 1 87 ? -5.014 -16.478 -7.446 1.00 76.50 87 ASP A N 1
ATOM 664 C CA . ASP A 1 87 ? -6.101 -16.524 -6.467 1.00 76.50 87 ASP A CA 1
ATOM 665 C C . ASP A 1 87 ? -7.393 -15.963 -7.086 1.00 76.50 87 ASP A C 1
ATOM 667 O O . ASP A 1 87 ? -7.373 -14.984 -7.830 1.00 76.50 87 ASP A O 1
ATOM 671 N N . G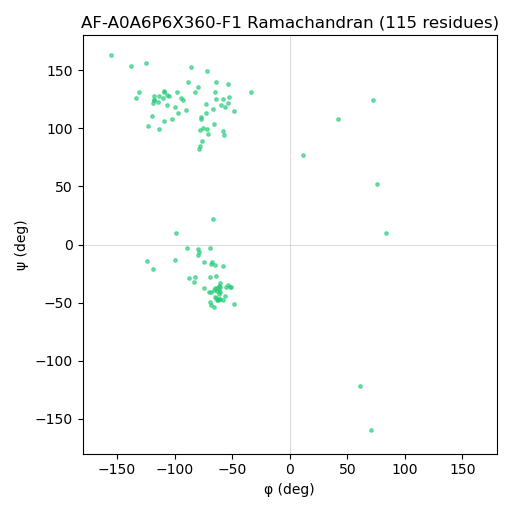LN A 1 88 ? -8.521 -16.606 -6.788 1.00 76.62 88 GLN A N 1
ATOM 672 C CA . GLN A 1 88 ? -9.857 -16.189 -7.222 1.00 76.62 88 GLN A CA 1
ATOM 673 C C . GLN A 1 88 ? -10.526 -15.225 -6.228 1.00 76.62 88 GLN A C 1
ATOM 675 O O . GLN A 1 88 ? -11.645 -14.769 -6.473 1.00 76.62 88 GLN A O 1
ATOM 680 N N . GLN A 1 89 ? -9.888 -14.926 -5.090 1.00 77.31 89 GLN A N 1
ATOM 681 C CA . GLN A 1 89 ? -10.383 -13.898 -4.178 1.00 77.31 89 GLN A CA 1
ATOM 682 C C . GLN A 1 89 ? -10.346 -12.512 -4.843 1.00 77.31 89 GLN A C 1
ATOM 684 O O . GLN A 1 89 ? -9.379 -12.177 -5.530 1.00 77.31 89 GLN A O 1
ATOM 689 N N . PRO A 1 90 ? -11.377 -11.675 -4.629 1.00 78.31 90 PRO A N 1
ATOM 690 C CA . PRO A 1 90 ? -11.391 -10.328 -5.175 1.00 78.31 90 PRO A CA 1
ATOM 691 C C . PRO A 1 90 ? -10.251 -9.505 -4.567 1.00 78.31 90 PRO A C 1
ATOM 693 O O . PRO A 1 90 ? -10.161 -9.346 -3.347 1.00 78.31 90 PRO A O 1
ATOM 696 N N . CYS A 1 91 ? -9.414 -8.938 -5.429 1.00 83.50 91 CYS A N 1
ATOM 697 C CA . CYS A 1 91 ? -8.384 -7.981 -5.055 1.00 83.50 91 CYS A CA 1
ATOM 698 C C . CYS A 1 91 ? -8.539 -6.691 -5.865 1.00 83.50 91 CYS A C 1
ATOM 700 O O . CYS A 1 91 ? -9.131 -6.671 -6.949 1.00 83.50 91 CYS A O 1
ATOM 702 N N . TRP A 1 92 ? -8.019 -5.598 -5.317 1.00 86.56 92 TRP A N 1
ATOM 703 C CA . TRP A 1 92 ? -7.978 -4.306 -5.989 1.00 86.56 92 TRP A CA 1
ATOM 704 C C . TRP A 1 92 ? -6.552 -4.015 -6.413 1.00 86.56 92 TRP A C 1
ATOM 706 O O . TRP A 1 92 ? -5.645 -4.059 -5.587 1.00 86.56 92 TRP A O 1
ATOM 716 N N . VAL A 1 93 ? -6.352 -3.673 -7.681 1.00 83.50 93 VAL A N 1
ATOM 717 C CA . VAL A 1 93 ? -5.050 -3.225 -8.182 1.00 83.50 93 VAL A CA 1
ATOM 718 C C . VAL A 1 93 ? -5.122 -1.737 -8.490 1.00 83.50 93 VAL A C 1
ATOM 720 O O . VAL A 1 93 ? -6.047 -1.280 -9.158 1.00 83.50 93 VAL A O 1
ATOM 723 N N . ILE A 1 94 ? -4.136 -0.995 -7.999 1.00 85.94 94 ILE A N 1
ATOM 724 C CA . ILE A 1 94 ? -3.927 0.432 -8.212 1.00 85.94 94 ILE A CA 1
ATOM 725 C C . ILE A 1 94 ? -2.591 0.581 -8.937 1.00 85.94 94 ILE A C 1
ATOM 727 O O . ILE A 1 94 ? -1.571 0.055 -8.500 1.00 85.94 94 ILE A O 1
ATOM 731 N N . MET A 1 95 ? -2.576 1.299 -10.055 1.00 82.62 95 MET A N 1
ATOM 732 C CA . MET A 1 95 ? -1.348 1.591 -10.792 1.00 82.62 95 MET A CA 1
ATOM 733 C C . MET A 1 95 ? -1.325 3.070 -11.156 1.00 82.62 95 MET A C 1
ATOM 735 O O . MET A 1 95 ? -2.268 3.566 -11.774 1.00 82.62 95 MET A O 1
ATOM 739 N N . PHE A 1 96 ? -0.247 3.767 -10.790 1.00 68.00 96 PHE A N 1
ATOM 740 C CA . PHE A 1 96 ? -0.065 5.181 -11.111 1.00 68.00 96 PHE A CA 1
ATOM 741 C C . PHE A 1 96 ? 1.186 5.374 -11.970 1.00 68.00 96 PHE A C 1
ATOM 743 O O . PHE A 1 96 ? 2.292 5.016 -11.575 1.00 68.00 96 PHE A O 1
ATOM 750 N N . ARG A 1 97 ? 1.029 5.948 -13.167 1.00 54.72 97 ARG A N 1
ATOM 751 C CA . ARG A 1 97 ? 2.159 6.294 -14.038 1.00 54.72 97 ARG A CA 1
ATOM 752 C C . ARG A 1 97 ? 2.486 7.776 -13.848 1.00 54.72 97 ARG A C 1
ATOM 754 O O . ARG A 1 97 ? 1.596 8.613 -13.915 1.00 54.72 97 ARG A O 1
ATOM 761 N N . GLY A 1 98 ? 3.761 8.106 -13.638 1.00 54.41 98 GLY A N 1
ATOM 762 C CA . GLY A 1 98 ? 4.258 9.455 -13.307 1.00 54.41 98 GLY A CA 1
ATOM 763 C C . GLY A 1 98 ? 4.127 10.544 -14.385 1.00 54.41 98 GLY A C 1
ATOM 764 O O . GLY A 1 98 ? 4.853 11.531 -14.326 1.00 54.41 98 GLY A O 1
ATOM 765 N N . LEU A 1 99 ? 3.224 10.402 -15.357 1.00 43.88 99 LEU A N 1
ATOM 766 C CA . LEU A 1 99 ? 2.838 11.483 -16.261 1.00 43.88 99 LEU A CA 1
ATOM 767 C C . LEU A 1 99 ? 1.321 11.703 -16.168 1.00 43.88 99 LEU A C 1
ATOM 769 O O . LEU A 1 99 ? 0.547 10.978 -16.780 1.00 43.88 99 LEU A O 1
ATOM 773 N N . PHE A 1 100 ? 0.966 12.763 -15.438 1.00 37.28 100 PHE A N 1
ATOM 774 C CA . PHE A 1 100 ? -0.324 13.462 -15.396 1.00 37.28 100 PHE A CA 1
ATOM 775 C C . PHE A 1 100 ? -1.524 12.777 -14.703 1.00 37.28 100 PHE A C 1
ATOM 777 O O . PHE A 1 100 ? -1.955 11.689 -15.047 1.00 37.28 100 PHE A O 1
ATOM 784 N N . THR A 1 101 ? -2.075 13.527 -13.734 1.00 38.03 101 THR A N 1
ATOM 785 C CA . THR A 1 101 ? -3.430 13.497 -13.145 1.00 38.03 101 THR A CA 1
ATOM 786 C C . THR A 1 101 ? -4.089 12.140 -12.844 1.00 38.03 101 THR A C 1
ATOM 788 O O . THR A 1 101 ? -4.595 11.451 -13.721 1.00 38.03 101 THR A O 1
ATOM 791 N N . MET A 1 102 ? -4.170 11.842 -11.538 1.00 38.34 102 MET A N 1
ATOM 792 C CA . MET A 1 102 ? -5.205 11.057 -10.839 1.00 38.34 102 MET A CA 1
ATOM 793 C C . MET A 1 102 ? -6.179 10.274 -11.734 1.00 38.34 102 MET A C 1
ATOM 795 O O . MET A 1 102 ? -7.338 10.645 -11.882 1.00 38.34 102 MET A O 1
ATOM 799 N N . THR A 1 103 ? -5.726 9.144 -12.273 1.00 39.03 103 THR A N 1
ATOM 800 C CA . THR A 1 103 ? -6.629 8.061 -12.668 1.00 39.03 103 THR A CA 1
ATOM 801 C C . THR A 1 103 ? -6.338 6.890 -11.747 1.00 39.03 103 THR A C 1
ATOM 803 O O . THR A 1 103 ? -5.360 6.170 -11.933 1.00 39.03 103 THR A O 1
ATOM 806 N N . ILE A 1 104 ? -7.171 6.715 -10.719 1.00 46.03 104 ILE A N 1
ATOM 807 C CA . ILE A 1 104 ? -7.249 5.438 -10.012 1.00 46.03 104 ILE A CA 1
ATOM 808 C C . ILE A 1 104 ? -7.927 4.484 -10.996 1.00 46.03 104 ILE A C 1
ATOM 810 O O . ILE A 1 104 ? -9.149 4.471 -11.116 1.00 46.03 104 ILE A O 1
ATOM 814 N N . SER A 1 105 ? -7.140 3.717 -11.748 1.00 44.12 105 SER A N 1
ATOM 815 C CA . SER A 1 105 ? -7.691 2.582 -12.487 1.00 44.12 105 SER A CA 1
ATOM 816 C C . SER A 1 105 ? -7.920 1.470 -11.473 1.00 44.12 105 SER A C 1
ATOM 818 O O . SER A 1 105 ? -7.006 0.703 -11.197 1.00 44.12 105 SER A O 1
ATOM 820 N N . ILE A 1 106 ? -9.105 1.428 -10.857 1.00 50.34 106 ILE A N 1
ATOM 821 C CA . ILE A 1 106 ? -9.509 0.283 -10.039 1.00 50.34 106 ILE A CA 1
ATOM 822 C C . ILE A 1 106 ? -9.793 -0.862 -11.009 1.00 50.34 106 ILE A C 1
ATOM 824 O O . ILE A 1 106 ? -10.868 -0.914 -11.606 1.00 50.34 106 ILE A O 1
ATOM 828 N N . LEU A 1 107 ? -8.844 -1.782 -11.181 1.00 46.78 107 LEU A N 1
ATOM 829 C CA . LEU A 1 107 ? -9.166 -3.060 -11.803 1.00 46.78 107 LEU A CA 1
ATOM 830 C C . LEU A 1 107 ? -9.858 -3.917 -10.742 1.00 46.78 107 LEU A C 1
ATOM 832 O O . LEU A 1 107 ? -9.203 -4.502 -9.882 1.00 46.78 107 LEU A O 1
ATOM 836 N N . LEU A 1 108 ? -11.189 -3.953 -10.780 1.00 42.91 108 LEU A N 1
ATOM 837 C CA . LEU A 1 108 ? -11.942 -5.038 -10.163 1.00 42.91 108 LEU A CA 1
ATOM 838 C C . LEU A 1 108 ? -11.740 -6.254 -11.062 1.00 42.91 108 LEU A C 1
ATOM 840 O O . LEU A 1 108 ? -12.199 -6.240 -12.202 1.00 42.91 108 LEU A O 1
ATOM 844 N N . MET A 1 109 ? -11.050 -7.285 -10.581 1.00 38.62 109 MET A N 1
ATOM 845 C CA . MET A 1 109 ? -11.150 -8.595 -11.217 1.00 38.62 109 MET A CA 1
ATOM 846 C C . MET A 1 109 ? -12.477 -9.218 -10.771 1.00 38.62 109 MET A C 1
ATOM 848 O O . MET A 1 109 ? -12.614 -9.538 -9.587 1.00 38.62 109 MET A O 1
ATOM 852 N N . PRO A 1 110 ? -13.496 -9.330 -11.647 1.00 34.81 110 PRO A N 1
ATOM 853 C CA . PRO A 1 110 ? -14.705 -10.041 -11.279 1.00 34.81 110 PRO A CA 1
ATOM 854 C C . PRO A 1 110 ? -14.348 -11.512 -11.059 1.00 34.81 110 PRO A C 1
ATOM 856 O O . PRO A 1 110 ? -13.702 -12.133 -11.903 1.00 34.81 110 PRO A O 1
ATOM 859 N N . SER A 1 111 ? -14.796 -12.078 -9.937 1.00 40.66 111 SER A N 1
ATOM 860 C CA . SER A 1 111 ? -14.954 -13.526 -9.827 1.00 40.66 111 SER A CA 1
ATOM 861 C C . SER A 1 111 ? -15.802 -1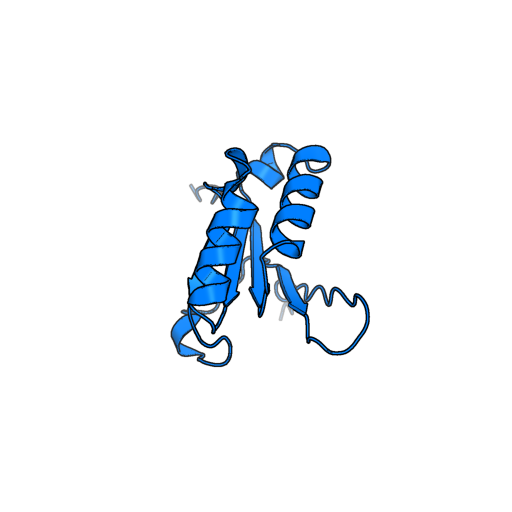3.977 -11.014 1.00 40.66 111 SER A C 1
ATOM 863 O O . SER A 1 111 ? -16.856 -13.381 -11.253 1.00 40.66 111 SER A O 1
ATOM 865 N N . HIS A 1 112 ? -15.301 -14.953 -11.769 1.00 42.88 112 HIS A N 1
ATOM 866 C CA . HIS A 1 112 ? -15.918 -15.504 -12.971 1.00 42.88 112 HIS A CA 1
ATOM 867 C C . HIS A 1 112 ? -17.454 -15.523 -12.905 1.00 42.88 112 HIS A C 1
ATOM 869 O O . HIS A 1 112 ? -18.048 -15.987 -11.933 1.00 42.88 112 HIS A O 1
ATOM 875 N N . VAL A 1 113 ? -18.083 -15.032 -13.973 1.00 41.75 113 VAL A N 1
ATOM 876 C CA . VAL A 1 113 ? -19.489 -15.304 -14.272 1.00 41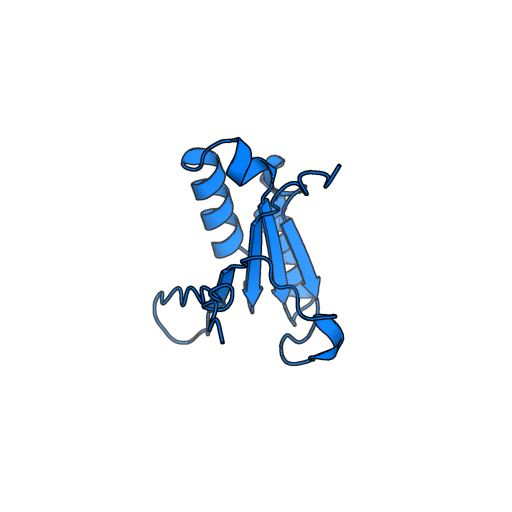.75 113 VAL A CA 1
ATOM 877 C C . VAL A 1 113 ? -19.605 -16.820 -14.420 1.00 41.75 113 VAL A C 1
ATOM 879 O O . VAL A 1 113 ? -18.919 -17.391 -15.270 1.00 41.75 113 VAL A O 1
ATOM 882 N N . ASP A 1 114 ? -20.423 -17.464 -13.589 1.00 37.81 114 ASP A N 1
ATOM 883 C CA . ASP A 1 114 ? -20.827 -18.855 -13.792 1.00 37.81 114 ASP A CA 1
ATOM 884 C C . ASP A 1 114 ? -21.501 -18.949 -15.166 1.00 37.81 114 ASP A C 1
ATOM 886 O O . ASP A 1 114 ? -22.681 -18.635 -15.328 1.00 37.81 114 ASP A O 1
ATOM 890 N N . THR A 1 115 ? -20.764 -19.375 -16.190 1.00 42.22 115 THR A N 1
ATOM 891 C CA . THR A 1 115 ? -21.385 -19.955 -17.379 1.00 42.22 115 THR A CA 1
ATOM 892 C C . THR A 1 115 ? -21.736 -21.386 -17.020 1.00 42.22 115 THR A C 1
ATOM 894 O O . THR A 1 115 ? -20.977 -22.313 -17.298 1.00 42.22 115 THR A O 1
ATOM 897 N N . GLY A 1 116 ? -22.875 -21.540 -16.345 1.00 42.84 116 GLY A N 1
ATOM 898 C CA . GLY A 1 116 ? -23.540 -22.828 -16.224 1.00 42.84 116 GLY A CA 1
ATOM 899 C C . GLY A 1 116 ? -23.751 -23.413 -17.619 1.00 42.84 116 GLY A C 1
ATOM 900 O O . GLY A 1 116 ? -24.352 -22.773 -18.483 1.00 42.84 116 GLY A O 1
ATOM 901 N N . SER A 1 117 ? -23.195 -24.600 -17.839 1.00 35.66 117 SER A N 1
ATOM 902 C CA . SER A 1 117 ? -23.554 -25.525 -18.916 1.00 35.66 117 SER A CA 1
ATOM 903 C C . SER A 1 117 ? -24.020 -26.821 -18.278 1.00 35.66 117 SER A C 1
ATOM 905 O O . SER A 1 117 ? -23.394 -27.211 -17.265 1.00 35.66 117 SER A O 1
#

Mean predicted aligned error: 9.19 Å

Sequence (117 aa):
MEGCRSREYQIYEIGGGSGTCAKGIMDYLKLNAPTRVYNSLTYISIEISSSLAKKQMETVGAVQSHLSRFRVECRDAANRSGWGEADQQPCWVIMFRGLFTMTISILLMPSHVDTGS